Protein AF-A0A2T3HKV3-F1 (afdb_monomer_lite)

Organism: NCBI:txid2126353

Secondary structure (DSSP, 8-state):
-----PPPP-------------GGGTTTSS-SSSPPHHHHHHHHHHTT-GGGHHHHHHHHHHTTTB-TTSPBPS-HHHHHHHHHHHHHHHHHHHHHHHHHHTT-

pLDDT: mean 82.83, std 17.07, range [45.78, 98.12]

Sequence (104 aa):
MRRAKRRPERSAKIAQTRQVKTYAETLGFGYNIPPEPEFVAIYFDQQGCGDQAESFYRHYQKERWKTITGAAIRNWKVLAAEWIFDHRQFLKRQARLSKYQSII

Foldseek 3Di:
DDDDDDDPDPPPPPPPPPPPPDPVNCQLVQQDPPHDLVSLLVLCVVVVNSVCSVVLSVVCVVVSCADPVRHHDGGVVVVVVVVVVVVVVVVVVVVVVVVVVVVD

Radius of gyration: 26.06 Å; chains: 1; bounding box: 86×42×53 Å

Structure (mmCIF, N/CA/C/O backbone):
data_AF-A0A2T3HKV3-F1
#
_entry.id   AF-A0A2T3HKV3-F1
#
loop_
_atom_site.group_PDB
_atom_site.id
_atom_site.type_symbol
_atom_site.label_atom_id
_atom_site.label_alt_id
_atom_site.label_comp_id
_atom_site.label_asym_id
_atom_site.label_entity_id
_atom_site.label_seq_id
_atom_site.pdbx_PDB_ins_code
_atom_site.Cartn_x
_atom_site.Cartn_y
_atom_site.Cartn_z
_atom_site.occupancy
_atom_site.B_iso_or_equiv
_atom_site.auth_seq_id
_atom_site.auth_comp_id
_atom_site.auth_asym_id
_atom_site.auth_atom_id
_atom_site.pdbx_PDB_model_num
ATOM 1 N N . MET A 1 1 ? 70.046 -23.953 -24.808 1.00 45.78 1 MET A N 1
ATOM 2 C CA . MET A 1 1 ? 68.750 -24.147 -25.502 1.00 45.78 1 MET A CA 1
ATOM 3 C C . MET A 1 1 ? 67.653 -24.472 -24.482 1.00 45.78 1 MET A C 1
ATOM 5 O O . MET A 1 1 ? 67.564 -25.613 -24.049 1.00 45.78 1 MET A O 1
ATOM 9 N N . ARG A 1 2 ? 66.856 -23.492 -24.026 1.00 48.41 2 ARG A N 1
ATOM 10 C CA . ARG A 1 2 ? 65.751 -23.712 -23.064 1.00 48.41 2 ARG A CA 1
ATOM 11 C C . ARG A 1 2 ? 64.424 -23.797 -23.829 1.00 48.41 2 ARG A C 1
ATOM 13 O O . ARG A 1 2 ? 64.004 -22.809 -24.418 1.00 48.41 2 ARG A O 1
ATOM 20 N N . ARG A 1 3 ? 63.765 -24.962 -23.840 1.00 58.69 3 ARG A N 1
ATOM 21 C CA . ARG A 1 3 ? 62.397 -25.107 -24.374 1.00 58.69 3 ARG A CA 1
ATOM 22 C C . ARG A 1 3 ? 61.393 -24.676 -23.304 1.00 58.69 3 ARG A C 1
ATOM 24 O O . ARG A 1 3 ? 61.240 -25.358 -22.295 1.00 58.69 3 ARG A O 1
ATOM 31 N N . ALA A 1 4 ? 60.703 -23.562 -23.530 1.00 62.09 4 ALA A N 1
ATOM 32 C CA . ALA A 1 4 ? 59.558 -23.163 -22.719 1.00 62.09 4 ALA A CA 1
ATOM 33 C C . ALA A 1 4 ? 58.344 -24.049 -23.061 1.00 62.09 4 ALA A C 1
ATOM 35 O O . ALA A 1 4 ? 57.935 -24.137 -24.221 1.00 62.09 4 ALA A O 1
ATOM 36 N N . LYS A 1 5 ? 57.770 -24.724 -22.056 1.00 63.81 5 LYS A N 1
ATOM 37 C CA . LYS A 1 5 ? 56.507 -25.468 -22.181 1.00 63.81 5 LYS A CA 1
ATOM 38 C C . LYS A 1 5 ? 55.351 -24.464 -22.247 1.00 63.81 5 LYS A C 1
ATOM 40 O O . LYS A 1 5 ? 55.108 -23.743 -21.283 1.00 63.81 5 LYS A O 1
ATOM 45 N N . ARG A 1 6 ? 54.653 -24.409 -23.386 1.00 60.72 6 ARG A N 1
ATOM 46 C CA . ARG A 1 6 ? 53.428 -23.613 -23.562 1.00 60.72 6 ARG A CA 1
ATOM 47 C C . ARG A 1 6 ? 52.337 -24.164 -22.635 1.00 60.72 6 ARG A C 1
ATOM 49 O O . ARG A 1 6 ? 52.066 -25.362 -22.643 1.00 60.72 6 ARG A O 1
ATOM 56 N N . ARG A 1 7 ? 51.745 -23.293 -21.818 1.00 55.25 7 ARG A N 1
ATOM 57 C CA . ARG A 1 7 ? 50.600 -23.594 -20.946 1.00 55.25 7 ARG A CA 1
ATOM 58 C C . ARG A 1 7 ? 49.359 -23.760 -21.838 1.00 55.25 7 ARG A C 1
ATOM 60 O O . ARG A 1 7 ? 49.138 -22.872 -22.658 1.00 55.25 7 ARG A O 1
ATOM 67 N N . PRO A 1 8 ? 48.567 -24.841 -21.736 1.00 54.50 8 PRO A N 1
ATOM 68 C CA . PRO A 1 8 ? 47.313 -24.915 -22.474 1.00 54.50 8 PRO A CA 1
ATOM 69 C C . PRO A 1 8 ? 46.358 -23.867 -21.895 1.00 54.50 8 PRO A C 1
ATOM 71 O O . PRO A 1 8 ? 46.143 -23.819 -20.679 1.00 54.50 8 PRO A O 1
ATOM 74 N N . GLU A 1 9 ? 45.832 -22.995 -22.753 1.00 58.41 9 GLU A N 1
ATOM 75 C CA . GLU A 1 9 ? 44.749 -22.087 -22.389 1.00 58.41 9 GLU A CA 1
ATOM 76 C C . GLU A 1 9 ? 43.575 -22.921 -21.874 1.00 58.41 9 GLU A C 1
ATOM 78 O O . GLU A 1 9 ? 43.008 -23.750 -22.586 1.00 58.41 9 GLU A O 1
ATOM 83 N N . ARG A 1 10 ? 43.201 -22.710 -20.609 1.00 51.72 10 ARG A N 1
ATOM 84 C CA . ARG A 1 10 ? 41.892 -23.138 -20.125 1.00 51.72 10 ARG A CA 1
ATOM 85 C C . ARG A 1 10 ? 40.873 -22.280 -20.862 1.00 51.72 10 ARG A C 1
ATOM 87 O O . ARG A 1 10 ? 40.635 -21.148 -20.452 1.00 51.72 10 ARG A O 1
ATOM 94 N N . SER A 1 11 ? 40.278 -22.808 -21.930 1.00 57.09 11 SER A N 1
ATOM 95 C CA . SER A 1 11 ? 39.046 -22.253 -22.487 1.00 57.09 11 SER A CA 1
ATOM 96 C C . SER A 1 11 ? 37.983 -22.288 -21.393 1.00 57.09 11 SER A C 1
ATOM 98 O O . SER A 1 11 ? 37.312 -23.298 -21.182 1.00 57.09 11 SER A O 1
ATOM 100 N N . ALA A 1 12 ? 37.854 -21.183 -20.662 1.00 57.16 12 ALA A N 1
ATOM 101 C CA . ALA A 1 12 ? 36.709 -20.928 -19.817 1.00 57.16 12 ALA A CA 1
ATOM 102 C C . ALA A 1 12 ? 35.513 -20.791 -20.757 1.00 57.16 12 ALA A C 1
ATOM 104 O O . ALA A 1 12 ? 35.276 -19.735 -21.340 1.00 57.16 12 ALA A O 1
ATOM 105 N N . LYS A 1 13 ? 34.779 -21.889 -20.958 1.00 55.88 13 LYS A N 1
ATOM 106 C CA . LYS A 1 13 ? 33.437 -21.806 -21.518 1.00 55.88 13 LYS A CA 1
ATOM 107 C C . LYS A 1 13 ? 32.620 -21.007 -20.512 1.00 55.88 13 LYS A C 1
ATOM 109 O O . LYS A 1 13 ? 32.188 -21.544 -19.497 1.00 55.88 13 LYS A O 1
ATOM 114 N N . ILE A 1 14 ? 32.477 -19.709 -20.768 1.00 55.06 14 ILE A N 1
ATOM 115 C CA . ILE A 1 14 ? 31.493 -18.867 -20.102 1.00 55.06 14 ILE A CA 1
ATOM 116 C C . ILE A 1 14 ? 30.153 -19.460 -20.521 1.00 55.06 14 ILE A C 1
ATOM 118 O O . ILE A 1 14 ? 29.652 -19.196 -21.613 1.00 55.06 14 ILE A O 1
ATOM 122 N N . ALA A 1 15 ? 29.632 -20.358 -19.690 1.00 56.31 15 ALA A N 1
ATOM 123 C CA . ALA A 1 15 ? 28.266 -20.816 -19.788 1.00 56.31 15 ALA A CA 1
ATOM 124 C C . ALA A 1 15 ? 27.398 -19.578 -19.571 1.00 56.31 15 ALA A C 1
ATOM 126 O O . ALA A 1 15 ? 27.168 -19.149 -18.444 1.00 56.31 15 ALA A O 1
ATO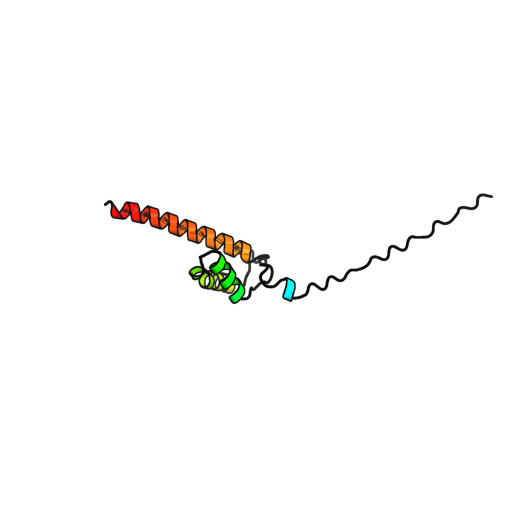M 127 N N . GLN A 1 16 ? 26.982 -18.951 -20.670 1.00 57.56 16 GLN A N 1
ATOM 128 C CA . GLN A 1 16 ? 25.895 -17.993 -20.654 1.00 57.56 16 GLN A CA 1
ATOM 129 C C . GLN A 1 16 ? 24.635 -18.788 -20.318 1.00 57.56 16 GLN A C 1
ATOM 131 O O . GLN A 1 16 ? 23.914 -19.247 -21.202 1.00 57.56 16 GLN A O 1
ATOM 136 N N . THR A 1 17 ? 24.382 -19.001 -19.031 1.00 55.69 17 THR A N 1
ATOM 137 C CA . THR A 1 17 ? 23.063 -19.392 -18.554 1.00 55.69 17 THR A CA 1
ATOM 138 C C . THR A 1 17 ? 22.133 -18.230 -18.882 1.00 55.69 17 THR A C 1
ATOM 140 O O . THR A 1 17 ? 22.010 -17.266 -18.129 1.00 55.69 17 THR A O 1
ATOM 143 N N . ARG A 1 18 ? 21.494 -18.295 -20.055 1.00 58.03 18 ARG A N 1
ATOM 144 C CA . ARG A 1 18 ? 20.273 -17.546 -20.347 1.00 58.03 18 ARG A CA 1
ATOM 145 C C . ARG A 1 18 ? 19.232 -18.033 -19.342 1.00 58.03 18 ARG A C 1
ATOM 147 O O . ARG A 1 18 ? 18.552 -19.025 -19.574 1.00 58.03 18 ARG A O 1
ATOM 154 N N . GLN A 1 19 ? 19.167 -17.365 -18.197 1.00 55.47 19 GLN A N 1
ATOM 155 C CA . GLN A 1 19 ? 18.053 -17.471 -17.265 1.00 55.47 19 GLN A CA 1
ATOM 156 C C . GLN A 1 19 ? 16.828 -16.921 -18.003 1.00 55.47 19 GLN A C 1
ATOM 158 O O . GLN A 1 19 ? 16.588 -15.714 -18.015 1.00 55.47 19 GLN A O 1
ATOM 163 N N . VAL A 1 20 ? 16.093 -17.785 -18.703 1.00 51.78 20 VAL A N 1
ATOM 164 C CA . VAL A 1 20 ? 14.759 -17.450 -19.203 1.00 51.78 20 VAL A CA 1
ATOM 165 C C . VAL A 1 20 ? 13.858 -17.464 -17.976 1.00 51.78 20 VAL A C 1
ATOM 167 O O . VAL A 1 20 ? 13.286 -18.493 -17.636 1.00 51.78 20 VAL A O 1
ATOM 170 N N . LYS A 1 21 ? 13.814 -16.340 -17.253 1.00 51.28 21 LYS A N 1
ATOM 171 C CA . LYS A 1 21 ? 12.907 -16.163 -16.120 1.00 51.28 21 LYS A CA 1
ATOM 172 C C . LYS A 1 21 ? 11.494 -16.227 -16.683 1.00 51.28 21 LYS A C 1
ATOM 174 O O . LYS A 1 21 ? 11.114 -15.383 -17.497 1.00 51.28 21 LYS A O 1
ATOM 179 N N . THR A 1 22 ? 10.769 -17.286 -16.358 1.00 58.38 22 THR A N 1
ATOM 180 C CA . THR A 1 22 ? 9.456 -17.511 -16.959 1.00 58.38 22 THR A CA 1
ATOM 181 C C . THR A 1 22 ? 8.471 -16.509 -16.355 1.00 58.38 22 THR A C 1
ATOM 183 O O . THR A 1 22 ? 8.542 -16.198 -15.168 1.00 58.38 22 THR A O 1
ATOM 186 N N . TYR A 1 23 ? 7.555 -15.960 -17.159 1.00 57.34 23 TYR A N 1
ATOM 187 C CA . TYR A 1 23 ? 6.583 -14.946 -16.712 1.00 57.34 23 TYR A CA 1
ATOM 188 C C . TYR A 1 23 ? 5.788 -15.379 -15.464 1.00 57.34 23 TYR A C 1
ATOM 190 O O . TYR A 1 23 ? 5.425 -14.530 -14.649 1.00 57.34 23 TYR A O 1
ATOM 198 N N . ALA A 1 24 ? 5.596 -16.690 -15.282 1.00 56.94 24 ALA A N 1
ATOM 199 C CA . ALA A 1 24 ? 4.933 -17.296 -14.132 1.00 56.94 24 ALA A CA 1
ATOM 200 C C . ALA A 1 24 ? 5.677 -17.086 -12.797 1.00 56.94 24 ALA A C 1
ATOM 202 O O . ALA A 1 24 ? 5.038 -16.960 -11.758 1.00 56.94 24 ALA A O 1
ATOM 203 N N . GLU A 1 25 ? 7.010 -16.981 -12.809 1.00 58.47 25 GLU A N 1
ATOM 204 C CA . GLU A 1 25 ? 7.838 -16.867 -11.594 1.00 58.47 25 GLU A CA 1
ATOM 205 C C . GLU A 1 25 ? 7.856 -15.456 -10.992 1.00 58.47 25 GLU A C 1
ATOM 207 O O . GLU A 1 25 ? 8.351 -15.258 -9.885 1.00 58.47 25 GLU A O 1
ATOM 212 N N . THR A 1 26 ? 7.349 -14.451 -11.708 1.00 61.00 26 THR A N 1
ATOM 213 C CA . THR A 1 26 ? 7.291 -13.056 -11.230 1.00 61.00 26 THR A CA 1
ATOM 214 C C . THR A 1 26 ? 5.892 -12.610 -10.800 1.00 61.00 26 THR A C 1
ATOM 216 O O . THR A 1 26 ? 5.765 -11.577 -10.132 1.00 61.00 26 THR A O 1
ATOM 219 N N . LEU A 1 27 ? 4.850 -13.382 -11.133 1.00 69.25 27 LEU A N 1
ATOM 220 C CA . LEU A 1 27 ? 3.463 -13.103 -10.742 1.00 69.25 27 LEU A CA 1
ATOM 221 C C . LEU A 1 27 ? 3.309 -13.171 -9.219 1.00 69.25 27 LEU A C 1
ATOM 223 O O . LEU A 1 27 ? 3.905 -14.008 -8.551 1.00 69.25 27 LEU A O 1
ATOM 227 N N . GLY A 1 28 ? 2.575 -12.219 -8.645 1.00 71.25 28 GLY A N 1
ATOM 228 C CA . GLY A 1 28 ? 2.360 -12.148 -7.198 1.00 71.25 28 GLY A CA 1
ATOM 229 C C . GLY A 1 28 ? 3.576 -11.752 -6.338 1.00 71.25 28 GLY A C 1
ATOM 230 O O . GLY A 1 28 ? 3.398 -11.507 -5.148 1.00 71.25 28 GLY A O 1
ATOM 231 N N . PHE A 1 29 ? 4.795 -11.601 -6.874 1.00 83.25 29 PHE A N 1
ATOM 232 C CA . PHE A 1 29 ? 5.989 -11.252 -6.071 1.00 83.25 29 PHE A CA 1
ATOM 233 C C . PHE A 1 29 ? 6.215 -9.751 -5.850 1.00 83.25 29 PHE A C 1
ATOM 235 O O . PHE A 1 29 ? 7.151 -9.364 -5.155 1.00 83.25 29 PHE A O 1
ATOM 242 N N . GLY A 1 30 ? 5.360 -8.889 -6.403 1.00 85.88 30 GLY A N 1
ATOM 243 C CA . GLY A 1 30 ? 5.481 -7.437 -6.232 1.00 85.88 30 GLY A CA 1
ATOM 244 C C . GLY A 1 30 ? 6.172 -6.708 -7.387 1.00 85.88 30 GLY A C 1
ATOM 245 O O . GLY A 1 30 ? 6.018 -5.500 -7.513 1.00 85.88 30 GLY A O 1
ATOM 246 N N . TYR A 1 31 ? 6.901 -7.422 -8.250 1.00 88.25 31 TYR A N 1
ATOM 247 C CA . TYR A 1 31 ? 7.744 -6.815 -9.295 1.00 88.25 31 TYR A CA 1
ATOM 248 C C . TYR A 1 31 ? 7.042 -6.601 -10.642 1.00 88.25 31 TYR A C 1
ATOM 250 O O . TYR A 1 31 ? 7.562 -5.886 -11.495 1.00 88.25 31 TYR A O 1
ATOM 258 N N . ASN A 1 32 ? 5.867 -7.202 -10.838 1.00 88.06 32 ASN A N 1
ATOM 259 C CA . ASN A 1 32 ? 5.056 -6.976 -12.031 1.00 88.06 32 ASN A CA 1
ATOM 260 C C . ASN A 1 32 ? 4.251 -5.694 -11.868 1.00 88.06 32 ASN A C 1
ATOM 262 O O . ASN A 1 32 ? 3.438 -5.584 -10.948 1.00 88.06 32 ASN A O 1
ATOM 266 N N . ILE A 1 33 ? 4.526 -4.726 -12.738 1.00 87.94 33 ILE A N 1
ATOM 267 C CA . ILE A 1 33 ? 3.953 -3.386 -12.685 1.00 87.94 33 ILE A CA 1
ATOM 268 C C . ILE A 1 33 ? 3.468 -3.013 -14.093 1.00 87.94 33 ILE A C 1
ATOM 270 O O . ILE A 1 33 ? 4.280 -3.009 -15.020 1.00 87.94 33 ILE A O 1
ATOM 274 N N . PRO A 1 34 ? 2.176 -2.685 -14.269 1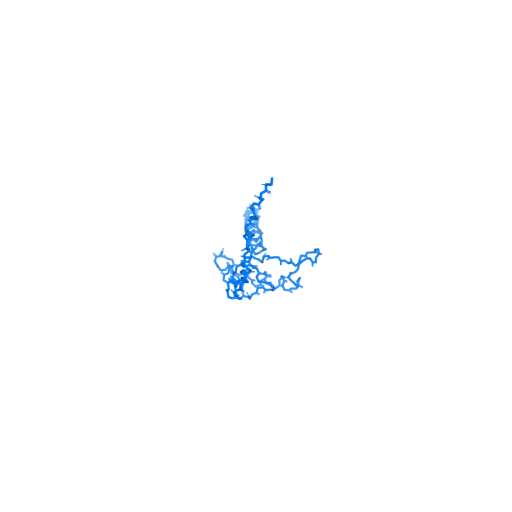.00 88.12 34 PRO A N 1
ATOM 275 C CA . PRO A 1 34 ? 1.118 -2.726 -13.255 1.00 88.12 34 PRO A CA 1
ATOM 276 C C . PRO A 1 34 ? 0.849 -4.161 -12.749 1.00 88.12 34 PRO A C 1
ATOM 278 O O . PRO A 1 34 ? 0.963 -5.108 -13.528 1.00 88.12 34 PRO A O 1
ATOM 281 N N . PRO A 1 35 ? 0.520 -4.350 -11.459 1.00 92.00 35 PRO A N 1
ATOM 282 C CA . PRO A 1 35 ? 0.053 -5.636 -10.965 1.00 92.00 35 PRO A CA 1
ATOM 283 C C . PRO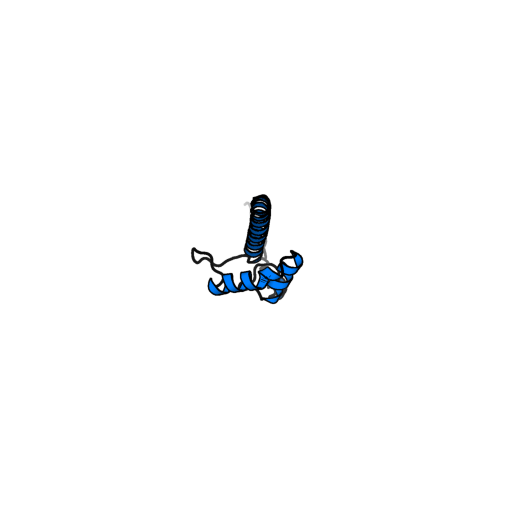 A 1 35 ? -1.330 -5.978 -11.501 1.00 92.00 35 PRO A C 1
ATOM 285 O O . PRO A 1 35 ? -2.109 -5.098 -11.860 1.00 92.00 35 PRO A O 1
ATOM 288 N N . GLU A 1 36 ? -1.658 -7.263 -11.482 1.00 92.38 36 GLU A N 1
ATOM 289 C CA . GLU A 1 36 ? -3.032 -7.707 -11.689 1.00 92.38 36 GLU A CA 1
ATOM 290 C C . GLU A 1 36 ? -3.884 -7.355 -10.455 1.00 92.38 36 GLU A C 1
ATOM 292 O O . GLU A 1 36 ? -3.415 -7.561 -9.327 1.00 92.38 36 GLU A O 1
ATOM 297 N N . PRO A 1 37 ? -5.119 -6.844 -10.633 1.00 93.75 37 PRO A N 1
ATOM 298 C CA . PRO A 1 37 ? -5.998 -6.481 -9.521 1.00 93.75 37 PRO A CA 1
ATOM 299 C C . PRO A 1 37 ? -6.218 -7.622 -8.523 1.00 93.75 37 PRO A C 1
ATOM 301 O O . PRO A 1 37 ? -6.268 -7.380 -7.320 1.00 93.75 37 PRO A O 1
ATOM 304 N N . GLU A 1 38 ? -6.288 -8.864 -9.008 1.00 94.38 38 GLU A N 1
ATOM 305 C CA . GLU A 1 38 ? -6.487 -10.052 -8.176 1.00 94.38 38 GLU A CA 1
ATOM 306 C C . GLU A 1 38 ? -5.332 -10.267 -7.187 1.00 94.38 38 GLU A C 1
ATOM 308 O O . GLU A 1 38 ? -5.566 -10.487 -6.001 1.00 94.38 38 GLU A O 1
ATOM 313 N N . PHE A 1 39 ? -4.074 -10.098 -7.615 1.00 94.69 39 PHE A N 1
ATOM 314 C CA . PHE A 1 39 ? -2.932 -10.208 -6.699 1.00 94.69 39 PHE A CA 1
ATOM 315 C C . PHE A 1 39 ? -2.916 -9.105 -5.642 1.00 94.69 39 PHE A C 1
ATOM 317 O O . PHE A 1 39 ? -2.450 -9.337 -4.524 1.00 94.69 39 PHE A O 1
ATOM 324 N N . VAL A 1 40 ? -3.399 -7.911 -5.989 1.00 95.69 40 VAL A N 1
ATOM 325 C CA . VAL A 1 40 ? -3.548 -6.813 -5.031 1.00 95.69 40 VAL A CA 1
ATOM 326 C C . VAL A 1 40 ? -4.629 -7.162 -4.012 1.00 95.69 40 VAL A C 1
ATOM 328 O O . VAL A 1 40 ? -4.350 -7.097 -2.818 1.00 95.69 40 VAL A O 1
ATOM 331 N N . ALA A 1 41 ? -5.806 -7.609 -4.457 1.00 96.50 41 ALA A N 1
ATOM 332 C CA . ALA A 1 41 ? -6.890 -8.039 -3.575 1.00 96.50 41 ALA A CA 1
ATOM 333 C C . ALA A 1 41 ? -6.427 -9.131 -2.597 1.00 96.50 41 ALA A C 1
ATOM 335 O O . ALA A 1 41 ? -6.489 -8.930 -1.386 1.00 96.50 41 ALA A O 1
ATOM 336 N N . ILE A 1 42 ? -5.818 -10.209 -3.110 1.00 95.81 42 ILE A N 1
ATOM 337 C CA . ILE A 1 42 ? -5.278 -11.305 -2.290 1.00 95.81 42 ILE A CA 1
ATOM 338 C C . ILE A 1 42 ? -4.277 -10.784 -1.249 1.00 95.81 42 ILE A C 1
ATOM 340 O O . ILE A 1 42 ? -4.305 -11.205 -0.093 1.00 95.81 42 ILE A O 1
ATOM 344 N N . TYR A 1 43 ? -3.377 -9.870 -1.630 1.00 96.50 43 TYR A N 1
ATOM 345 C CA . TYR A 1 43 ? -2.392 -9.322 -0.696 1.00 96.50 43 TYR A CA 1
ATOM 346 C C . TYR A 1 43 ? -3.048 -8.525 0.436 1.00 96.50 43 TYR A C 1
ATOM 348 O O . TYR A 1 43 ? -2.678 -8.696 1.595 1.00 96.50 43 TYR A O 1
ATOM 356 N N . PHE A 1 44 ? -4.017 -7.667 0.121 1.00 97.75 44 PHE A N 1
ATOM 357 C CA . PHE A 1 44 ? -4.719 -6.865 1.123 1.00 97.75 44 PHE A CA 1
ATOM 358 C C . PHE A 1 44 ? -5.622 -7.720 2.025 1.00 97.75 44 PHE A C 1
ATOM 360 O O . PHE A 1 44 ? -5.649 -7.487 3.237 1.00 97.75 44 PHE A O 1
ATOM 367 N N . ASP A 1 45 ? -6.267 -8.753 1.481 1.00 97.62 45 ASP A N 1
ATOM 368 C CA . ASP A 1 45 ? -7.045 -9.729 2.253 1.00 97.62 45 ASP A CA 1
ATOM 369 C C . ASP A 1 45 ? -6.165 -10.480 3.257 1.00 97.62 45 ASP A C 1
ATOM 371 O O . ASP A 1 45 ? -6.497 -10.561 4.440 1.00 97.62 45 ASP A O 1
ATOM 375 N N . GLN A 1 46 ? -4.979 -10.937 2.832 1.00 96.94 46 GLN A N 1
ATOM 376 C CA . GLN A 1 46 ? -3.996 -11.577 3.719 1.00 96.94 46 GLN A CA 1
ATOM 377 C C . GLN A 1 46 ? -3.539 -10.667 4.870 1.00 96.94 46 GLN A C 1
ATOM 379 O O . GLN A 1 46 ? -3.114 -11.160 5.914 1.00 96.94 46 GLN A O 1
ATOM 384 N N . GLN A 1 47 ? -3.605 -9.345 4.694 1.00 96.69 47 GLN A N 1
ATOM 385 C CA . GLN A 1 47 ? -3.260 -8.362 5.724 1.00 96.69 47 GLN A CA 1
ATOM 386 C C . GLN A 1 47 ? -4.472 -7.889 6.546 1.00 96.69 47 GLN A C 1
ATOM 388 O O . GLN A 1 47 ? -4.302 -7.064 7.450 1.00 96.69 47 GLN A O 1
ATOM 393 N N . GLY A 1 48 ? -5.680 -8.387 6.261 1.00 96.69 48 GLY A N 1
ATOM 394 C CA . GLY A 1 48 ? -6.916 -7.975 6.929 1.00 96.69 48 GLY A CA 1
ATOM 395 C C . GLY A 1 48 ? -7.365 -6.551 6.579 1.00 96.69 48 GLY A C 1
ATOM 396 O O . GLY A 1 48 ? -7.985 -5.892 7.408 1.00 96.69 48 GLY A O 1
ATOM 397 N N . CYS A 1 49 ? -7.009 -6.053 5.391 1.00 96.88 49 CYS A N 1
ATOM 398 C CA . CYS A 1 49 ? -7.372 -4.719 4.893 1.00 96.88 49 CYS A CA 1
ATOM 399 C C . CYS A 1 49 ? -7.956 -4.788 3.469 1.00 96.88 49 CYS A C 1
ATOM 401 O O . CYS A 1 49 ? -7.648 -3.942 2.631 1.00 96.88 49 CYS A O 1
ATOM 403 N N . GLY A 1 50 ? -8.753 -5.820 3.169 1.00 96.88 50 GLY A N 1
ATOM 404 C CA . GLY A 1 50 ? -9.325 -6.059 1.835 1.00 96.88 50 GLY A CA 1
ATOM 405 C C . GLY A 1 50 ? -10.128 -4.880 1.274 1.00 96.88 50 GLY A C 1
ATOM 406 O O . GLY A 1 50 ? -10.057 -4.577 0.085 1.00 96.88 50 GLY A O 1
ATOM 407 N N . ASP A 1 51 ? -10.799 -4.129 2.147 1.00 96.88 51 ASP A N 1
ATOM 408 C CA . ASP A 1 51 ? -11.551 -2.910 1.829 1.00 96.88 51 ASP A CA 1
ATOM 409 C C . ASP A 1 51 ? -10.682 -1.791 1.220 1.00 96.88 51 ASP A C 1
ATOM 411 O O . ASP A 1 51 ? -11.173 -0.938 0.479 1.00 96.88 51 ASP A O 1
ATOM 415 N N . GLN A 1 52 ? -9.373 -1.802 1.489 1.00 97.94 52 GLN A N 1
ATOM 416 C CA . GLN A 1 52 ? -8.425 -0.814 0.974 1.00 97.94 52 GLN A CA 1
ATOM 417 C C . GLN A 1 52 ? -7.849 -1.172 -0.404 1.00 97.94 52 GLN A C 1
ATOM 419 O O . GLN A 1 52 ? -7.282 -0.297 -1.065 1.00 97.94 52 GLN A O 1
ATOM 424 N N . ALA A 1 53 ? -8.003 -2.419 -0.863 1.00 97.38 53 ALA A N 1
ATOM 425 C CA . ALA A 1 53 ? -7.359 -2.921 -2.077 1.00 97.38 53 ALA A CA 1
ATOM 426 C C . ALA A 1 53 ? -7.754 -2.122 -3.330 1.00 97.38 53 ALA A C 1
ATOM 428 O O . ALA A 1 53 ? -6.895 -1.698 -4.109 1.00 97.38 53 ALA A O 1
ATOM 429 N N . GLU A 1 54 ? -9.055 -1.871 -3.507 1.00 97.56 54 GLU A N 1
ATOM 430 C CA . GLU A 1 54 ? -9.573 -1.136 -4.663 1.00 97.56 54 GLU A CA 1
ATOM 431 C C . GLU A 1 54 ? -9.096 0.324 -4.662 1.00 97.56 54 GLU A C 1
ATOM 433 O O . GLU A 1 54 ? -8.665 0.846 -5.695 1.00 97.56 54 GLU A O 1
ATOM 438 N N . SER A 1 55 ? -9.127 0.972 -3.496 1.00 97.88 55 SER A N 1
ATOM 439 C CA . SER A 1 55 ? -8.677 2.358 -3.326 1.00 97.88 55 SER A CA 1
ATOM 440 C C . SER A 1 55 ? -7.195 2.509 -3.667 1.00 97.88 55 SER A C 1
ATOM 442 O O . SER A 1 55 ? -6.827 3.394 -4.446 1.00 97.88 55 SER A O 1
ATOM 444 N N . PHE A 1 56 ? -6.361 1.602 -3.153 1.00 97.62 56 PHE A N 1
ATOM 445 C CA . PHE A 1 56 ? -4.936 1.539 -3.466 1.00 97.62 56 PHE A CA 1
ATOM 446 C C . PHE A 1 56 ? -4.695 1.358 -4.972 1.00 97.62 56 PHE A C 1
ATOM 448 O O . PHE A 1 56 ? -3.950 2.128 -5.584 1.00 97.62 56 PHE A O 1
ATOM 455 N N . TYR A 1 57 ? -5.356 0.378 -5.598 1.00 97.00 57 TYR A N 1
ATOM 456 C CA . TYR A 1 57 ? -5.157 0.082 -7.017 1.00 97.00 57 TYR A CA 1
ATOM 457 C C . TYR A 1 57 ? -5.556 1.268 -7.904 1.00 97.00 57 TYR A C 1
ATOM 459 O O . TYR A 1 57 ? -4.791 1.683 -8.776 1.00 97.00 57 TYR A O 1
ATOM 467 N N . ARG A 1 58 ? -6.720 1.878 -7.643 1.00 97.31 58 ARG A N 1
ATOM 468 C CA . ARG A 1 58 ? -7.206 3.047 -8.392 1.00 97.31 58 ARG A CA 1
ATOM 469 C C . ARG A 1 58 ? -6.285 4.256 -8.239 1.00 97.31 58 ARG A C 1
ATOM 471 O O . ARG A 1 58 ? -6.109 4.992 -9.211 1.00 97.31 58 ARG A O 1
ATOM 478 N N . HIS A 1 59 ? -5.708 4.469 -7.055 1.00 96.12 59 HIS A N 1
ATOM 479 C CA . HIS A 1 59 ? -4.749 5.547 -6.820 1.00 96.12 59 HIS A CA 1
ATOM 480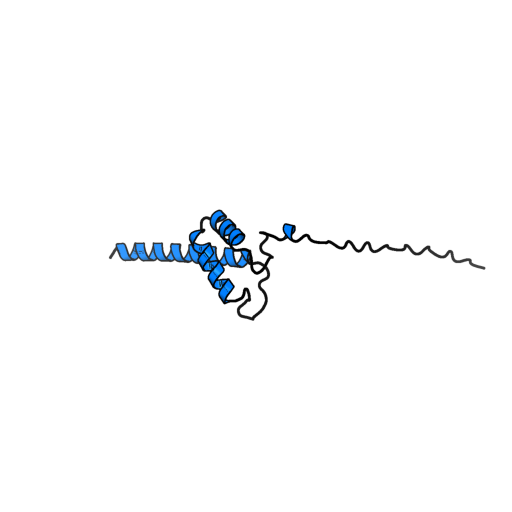 C C . HIS A 1 59 ? -3.522 5.390 -7.730 1.00 96.12 59 HIS A C 1
ATOM 482 O O . HIS A 1 59 ? -3.265 6.249 -8.574 1.00 96.12 59 HIS A O 1
ATOM 488 N N . TYR A 1 60 ? -2.833 4.248 -7.668 1.00 95.25 60 TYR A N 1
ATOM 489 C CA . TYR A 1 60 ? -1.621 4.033 -8.466 1.00 95.25 60 TYR A CA 1
ATOM 490 C C . TYR A 1 60 ? -1.886 3.816 -9.960 1.00 95.25 60 TYR A C 1
ATOM 492 O O . TYR A 1 60 ? -1.026 4.122 -10.788 1.00 95.25 60 TYR A O 1
ATOM 500 N N . GLN A 1 61 ? -3.087 3.371 -10.337 1.00 95.31 61 GLN A N 1
ATOM 501 C CA . GLN A 1 61 ? -3.506 3.335 -11.737 1.00 95.31 61 GLN A CA 1
ATOM 502 C C . GLN A 1 61 ? -3.593 4.746 -12.342 1.00 95.31 61 GLN A C 1
ATOM 504 O O . GLN A 1 61 ? -3.162 4.938 -13.483 1.00 95.31 61 GLN A O 1
ATOM 509 N N . LYS A 1 62 ? -4.110 5.735 -11.596 1.00 95.06 62 LYS A N 1
ATOM 510 C CA . LYS A 1 62 ? -4.144 7.145 -12.032 1.00 95.06 62 LYS A CA 1
ATOM 511 C C . LYS A 1 62 ? -2.736 7.724 -12.164 1.00 95.06 62 LYS A C 1
ATOM 513 O O . LYS A 1 62 ? -2.434 8.335 -13.185 1.00 95.06 62 LYS A O 1
ATOM 518 N N . GLU A 1 63 ? -1.861 7.407 -11.213 1.00 92.44 63 GLU A N 1
ATOM 519 C CA . GLU A 1 63 ? -0.437 7.782 -11.219 1.00 92.44 63 GLU A CA 1
ATOM 520 C C . GLU A 1 63 ? 0.412 6.981 -12.228 1.00 92.44 63 GLU A C 1
ATOM 522 O O . GLU A 1 63 ? 1.637 7.102 -12.278 1.00 92.44 63 GLU A O 1
ATOM 527 N N . ARG A 1 64 ? -0.222 6.134 -13.055 1.00 93.75 64 ARG A N 1
ATOM 528 C CA . ARG A 1 64 ? 0.437 5.299 -14.076 1.00 93.75 64 ARG A CA 1
ATOM 529 C C . ARG A 1 64 ? 1.573 4.441 -13.514 1.00 93.75 64 ARG A C 1
ATOM 531 O O . ARG A 1 64 ? 2.523 4.142 -14.237 1.00 93.75 64 ARG A O 1
ATOM 538 N N . TRP A 1 65 ? 1.467 4.040 -12.248 1.00 93.00 65 TRP A N 1
ATOM 539 C CA . TRP A 1 65 ? 2.476 3.259 -11.535 1.00 93.00 65 TRP A CA 1
ATOM 540 C C . TRP A 1 65 ? 3.888 3.871 -11.591 1.00 93.00 65 TRP A C 1
ATOM 542 O O . TRP A 1 65 ? 4.898 3.165 -11.701 1.00 93.00 65 TRP A O 1
ATOM 552 N N . LYS A 1 66 ? 3.957 5.199 -11.478 1.00 93.06 66 LYS A N 1
ATOM 553 C CA . LYS A 1 66 ? 5.201 5.965 -11.371 1.00 93.06 66 LYS A CA 1
ATOM 554 C C . LYS A 1 66 ? 5.300 6.660 -10.016 1.00 93.06 66 LYS A C 1
ATOM 556 O O . LYS A 1 66 ? 4.303 6.888 -9.340 1.00 93.06 66 LYS A O 1
ATOM 561 N N . THR A 1 67 ? 6.522 6.976 -9.610 1.00 89.94 67 THR A N 1
ATOM 562 C CA . THR A 1 67 ? 6.791 7.859 -8.475 1.00 89.94 67 THR A CA 1
ATOM 563 C C . THR A 1 67 ? 6.477 9.308 -8.848 1.00 89.94 67 THR A C 1
ATOM 565 O O . THR A 1 67 ? 6.386 9.650 -10.026 1.00 89.94 67 THR A O 1
ATOM 568 N N . ILE A 1 68 ? 6.421 10.188 -7.846 1.00 85.88 68 ILE A N 1
ATOM 569 C CA . ILE A 1 68 ? 6.239 11.642 -8.028 1.00 85.88 68 ILE A CA 1
ATOM 570 C C . ILE A 1 68 ? 7.330 12.238 -8.940 1.00 85.88 68 ILE A C 1
ATOM 572 O O . ILE A 1 68 ? 7.075 13.140 -9.729 1.00 85.88 68 ILE A O 1
ATOM 576 N N . THR A 1 69 ? 8.549 11.693 -8.881 1.00 88.25 69 THR A N 1
ATOM 577 C CA . THR A 1 69 ? 9.677 12.077 -9.749 1.00 88.25 69 THR A CA 1
ATOM 578 C C . THR A 1 69 ? 9.588 11.506 -11.171 1.00 88.25 69 THR A C 1
ATOM 580 O O . THR A 1 69 ? 10.472 11.754 -11.987 1.00 88.25 69 THR A O 1
ATOM 583 N N . GLY A 1 70 ? 8.551 10.722 -11.478 1.00 87.88 70 GLY A N 1
ATOM 584 C CA . GLY A 1 70 ? 8.321 10.088 -12.776 1.00 87.88 70 GLY A CA 1
ATOM 585 C C . GLY A 1 70 ? 9.047 8.754 -12.984 1.00 87.88 70 GLY A C 1
ATOM 586 O O . GLY A 1 70 ? 8.921 8.160 -14.058 1.00 87.88 70 GLY A O 1
ATOM 587 N N . ALA A 1 71 ? 9.785 8.257 -11.987 1.00 88.31 71 ALA A N 1
ATOM 588 C CA . ALA A 1 71 ? 10.473 6.973 -12.076 1.00 88.31 71 ALA A CA 1
ATOM 589 C C . ALA A 1 71 ? 9.479 5.806 -11.986 1.00 88.31 71 ALA A C 1
ATOM 591 O O . ALA A 1 71 ? 8.465 5.884 -11.296 1.00 88.31 71 ALA A O 1
ATOM 592 N N . ALA A 1 72 ? 9.771 4.698 -12.667 1.00 87.25 72 ALA A N 1
ATOM 593 C CA . ALA A 1 72 ? 8.956 3.496 -12.547 1.00 87.25 72 ALA A CA 1
ATOM 594 C C . ALA A 1 72 ? 9.060 2.928 -11.125 1.00 87.25 72 ALA A C 1
ATOM 596 O O . ALA A 1 72 ? 10.162 2.753 -10.590 1.00 87.25 72 ALA A O 1
ATOM 597 N N . ILE A 1 73 ? 7.913 2.611 -10.525 1.00 91.44 73 ILE A N 1
ATOM 598 C CA . ILE A 1 73 ? 7.881 1.844 -9.281 1.00 91.44 73 ILE A CA 1
ATOM 599 C C . ILE A 1 73 ? 8.533 0.482 -9.560 1.00 91.44 73 ILE A C 1
ATOM 601 O O . ILE A 1 73 ? 8.392 -0.069 -10.648 1.00 91.44 73 ILE A O 1
ATOM 605 N N . ARG A 1 74 ? 9.290 -0.052 -8.594 1.00 88.69 74 ARG A N 1
ATOM 606 C CA . ARG A 1 74 ? 9.938 -1.373 -8.717 1.00 88.69 74 ARG A CA 1
ATOM 607 C C . ARG A 1 74 ? 9.175 -2.486 -8.020 1.00 88.69 74 ARG A C 1
ATOM 609 O O . ARG A 1 74 ? 9.258 -3.631 -8.445 1.00 88.69 74 ARG A O 1
ATOM 616 N N . ASN A 1 75 ? 8.503 -2.163 -6.918 1.00 92.62 75 ASN A N 1
ATOM 617 C CA . ASN A 1 75 ? 7.773 -3.139 -6.129 1.00 92.62 75 ASN A CA 1
ATOM 618 C C . ASN A 1 75 ? 6.487 -2.526 -5.569 1.00 92.62 75 ASN A C 1
ATOM 620 O O . ASN A 1 75 ? 6.541 -1.674 -4.684 1.00 92.62 75 ASN A O 1
ATOM 624 N N . TRP A 1 76 ? 5.336 -2.978 -6.063 1.00 94.62 76 TRP A N 1
ATOM 625 C CA . TRP A 1 76 ? 4.042 -2.470 -5.609 1.00 94.62 76 TRP A CA 1
ATOM 626 C C . TRP A 1 76 ? 3.678 -2.946 -4.196 1.00 94.62 76 TRP A C 1
ATOM 628 O O . TRP A 1 76 ? 2.936 -2.254 -3.507 1.00 94.62 76 TRP A O 1
ATOM 638 N N . LYS A 1 77 ? 4.222 -4.078 -3.721 1.00 95.62 77 LYS A N 1
ATOM 639 C CA . LYS A 1 77 ? 3.960 -4.577 -2.358 1.00 95.62 77 LYS A CA 1
ATOM 640 C C . LYS A 1 77 ? 4.569 -3.682 -1.284 1.00 95.62 77 LYS A C 1
ATOM 642 O O . LYS A 1 77 ? 4.017 -3.596 -0.196 1.00 95.62 77 LYS A O 1
ATOM 647 N N . VAL A 1 78 ? 5.676 -2.999 -1.588 1.00 95.12 78 VAL A N 1
ATOM 648 C CA . VAL A 1 78 ? 6.264 -2.007 -0.671 1.00 95.12 78 VAL A CA 1
ATOM 649 C C . VAL A 1 78 ? 5.292 -0.845 -0.472 1.00 95.12 78 VAL A C 1
ATOM 651 O O . VAL A 1 78 ? 5.005 -0.478 0.661 1.00 95.12 78 VAL A O 1
ATOM 654 N N . LEU A 1 79 ? 4.715 -0.344 -1.565 1.00 95.50 79 LEU A N 1
ATOM 655 C CA . LEU A 1 79 ? 3.711 0.720 -1.519 1.00 95.50 79 LEU A CA 1
ATOM 656 C C . LEU A 1 79 ? 2.420 0.261 -0.837 1.00 95.50 79 LEU A C 1
ATOM 658 O O . LEU A 1 79 ? 1.826 1.009 -0.072 1.00 95.50 79 LEU A O 1
ATOM 662 N N . ALA A 1 80 ? 1.991 -0.979 -1.081 1.00 96.94 80 ALA A N 1
ATOM 663 C CA . ALA A 1 80 ? 0.827 -1.548 -0.410 1.00 96.94 80 ALA A CA 1
ATOM 664 C C . ALA A 1 80 ? 1.047 -1.663 1.107 1.00 96.94 80 ALA A C 1
ATOM 666 O O . ALA A 1 80 ? 0.154 -1.341 1.886 1.00 96.94 80 ALA A O 1
ATOM 667 N N . ALA A 1 81 ? 2.240 -2.080 1.542 1.00 97.50 81 ALA A N 1
ATOM 668 C CA . ALA A 1 81 ? 2.583 -2.146 2.959 1.00 97.50 81 ALA A CA 1
ATOM 669 C C . ALA A 1 81 ? 2.575 -0.757 3.623 1.00 97.50 81 ALA A C 1
ATOM 671 O O . ALA A 1 81 ? 2.052 -0.617 4.730 1.00 97.50 81 ALA A O 1
ATOM 672 N N . GLU A 1 82 ? 3.106 0.261 2.941 1.00 97.12 82 GLU A N 1
ATOM 673 C CA . GLU A 1 82 ? 3.059 1.660 3.385 1.00 97.12 82 GLU A CA 1
ATOM 674 C C . GLU A 1 82 ? 1.611 2.166 3.489 1.00 97.12 82 GLU A C 1
ATOM 676 O O . GLU A 1 82 ? 1.203 2.650 4.543 1.00 97.12 82 GLU A O 1
ATOM 681 N N . TRP A 1 83 ? 0.787 1.918 2.465 1.00 97.62 83 TRP A N 1
ATOM 682 C CA . TRP A 1 83 ? -0.642 2.250 2.469 1.00 97.62 83 TRP A CA 1
ATOM 683 C C . TRP A 1 83 ? -1.383 1.637 3.664 1.00 97.62 83 TRP A C 1
ATOM 685 O O . TRP A 1 83 ? -2.134 2.314 4.368 1.00 97.62 83 TRP A O 1
ATOM 695 N N . ILE A 1 84 ? -1.169 0.342 3.918 1.00 98.12 84 ILE A N 1
ATOM 696 C CA . ILE A 1 84 ? -1.788 -0.374 5.041 1.00 98.12 84 ILE A CA 1
ATOM 697 C C . ILE A 1 84 ? -1.327 0.217 6.375 1.00 98.12 84 ILE A C 1
ATOM 699 O O . ILE A 1 84 ? -2.131 0.363 7.301 1.00 98.12 84 ILE A O 1
ATOM 703 N N . PHE A 1 85 ? -0.040 0.547 6.497 1.00 97.81 85 PHE A N 1
ATOM 704 C CA . PHE A 1 85 ? 0.486 1.181 7.696 1.00 97.81 85 PHE A CA 1
ATOM 705 C C . PHE A 1 85 ? -0.218 2.514 7.961 1.00 97.81 85 PHE A C 1
ATOM 707 O O . PHE A 1 85 ? -0.763 2.693 9.054 1.00 97.81 85 PHE A O 1
ATOM 714 N N . ASP A 1 86 ? -0.281 3.397 6.968 1.00 97.56 86 ASP A N 1
ATOM 715 C CA . ASP A 1 86 ? -0.911 4.712 7.090 1.00 97.56 86 ASP A CA 1
ATOM 716 C C . ASP A 1 86 ? -2.399 4.609 7.421 1.00 97.56 86 ASP A C 1
ATOM 718 O O . ASP A 1 86 ? -2.876 5.270 8.350 1.00 97.56 86 ASP A O 1
ATOM 722 N N . HIS A 1 87 ? -3.120 3.705 6.753 1.00 97.25 87 HIS A N 1
ATOM 723 C CA . HIS A 1 87 ? -4.526 3.433 7.039 1.00 97.25 87 HIS A CA 1
ATOM 724 C C . HIS A 1 87 ? -4.733 2.998 8.501 1.00 97.25 87 HIS A C 1
ATOM 726 O O . HIS A 1 87 ? -5.568 3.549 9.224 1.00 97.25 87 HIS A O 1
ATOM 732 N N . ARG A 1 88 ? -3.907 2.072 9.003 1.00 96.62 88 ARG A N 1
ATOM 733 C CA . ARG A 1 88 ? -3.961 1.635 10.408 1.00 96.62 88 ARG A CA 1
ATOM 734 C C . ARG A 1 88 ? -3.624 2.767 11.381 1.00 96.62 88 ARG A C 1
ATOM 736 O O . ARG A 1 88 ? -4.236 2.851 12.449 1.00 96.62 88 ARG A O 1
ATOM 743 N N . GLN A 1 89 ? -2.658 3.630 11.059 1.00 97.25 89 GLN A N 1
ATOM 744 C CA . GLN A 1 89 ? -2.335 4.789 11.900 1.00 97.25 89 GLN A CA 1
ATOM 745 C C . GLN A 1 89 ? -3.486 5.792 11.942 1.00 97.25 89 GLN A C 1
ATOM 747 O O . GLN A 1 89 ? -3.797 6.322 13.012 1.00 97.25 89 GLN A O 1
ATOM 752 N N . PHE A 1 90 ? -4.134 6.028 10.805 1.00 96.25 90 PHE A N 1
ATOM 753 C CA . PHE A 1 90 ? -5.299 6.893 10.701 1.00 96.25 90 PHE A CA 1
ATOM 754 C C . PHE A 1 90 ? -6.443 6.402 11.595 1.00 96.25 90 PHE A C 1
ATOM 756 O O . PHE A 1 90 ? -6.904 7.161 12.450 1.00 96.25 90 PHE A O 1
ATOM 763 N N . LEU A 1 91 ? -6.813 5.119 11.506 1.00 95.31 91 LEU A N 1
ATOM 764 C CA . LEU A 1 91 ? -7.851 4.525 12.359 1.00 95.31 91 LEU A CA 1
ATOM 765 C C . LEU A 1 91 ? -7.525 4.665 13.854 1.00 95.31 91 LEU A C 1
ATOM 767 O O . LEU A 1 91 ? -8.373 5.068 14.651 1.00 95.31 91 LEU A O 1
ATOM 771 N N . LYS A 1 92 ? -6.269 4.410 14.251 1.00 95.25 92 LYS A N 1
ATOM 772 C CA . LYS A 1 92 ? -5.823 4.594 15.644 1.00 95.25 9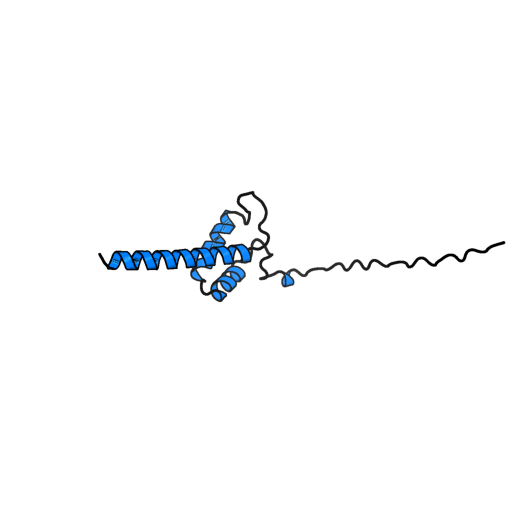2 LYS A CA 1
ATOM 773 C C . LYS A 1 92 ? -5.960 6.042 16.112 1.00 95.25 92 LYS A C 1
ATOM 775 O O . LYS A 1 92 ? -6.330 6.277 17.262 1.00 95.25 92 LYS A O 1
ATOM 780 N N . ARG A 1 93 ? -5.630 7.018 15.261 1.00 95.06 93 ARG A N 1
ATOM 781 C CA . ARG A 1 93 ? -5.784 8.446 15.585 1.00 95.06 93 ARG A CA 1
ATOM 782 C C . ARG A 1 93 ? -7.257 8.820 15.723 1.00 95.06 93 ARG A C 1
ATOM 784 O O . ARG A 1 93 ? -7.607 9.461 16.709 1.00 95.06 93 ARG A O 1
ATOM 791 N N . GLN A 1 94 ? -8.110 8.374 14.803 1.00 94.31 94 GLN A N 1
ATOM 792 C CA . GLN A 1 94 ? -9.550 8.630 14.865 1.00 94.31 94 GLN A CA 1
ATOM 793 C C . GLN A 1 94 ? -10.190 8.052 16.130 1.00 94.31 94 GLN A C 1
ATOM 795 O O . GLN A 1 94 ? -10.917 8.763 16.819 1.00 94.31 94 GLN A O 1
ATOM 800 N N . ALA A 1 95 ? -9.859 6.811 16.495 1.00 93.25 95 ALA A N 1
ATOM 801 C CA . ALA A 1 95 ? -10.370 6.182 17.712 1.00 93.25 95 ALA A CA 1
ATOM 802 C C . ALA A 1 95 ? -9.997 6.970 18.980 1.00 93.25 95 ALA A C 1
ATOM 804 O O . ALA A 1 95 ? -10.814 7.121 19.888 1.00 93.25 95 ALA A O 1
ATOM 805 N N . ARG A 1 96 ? -8.774 7.520 19.039 1.00 92.62 96 ARG A N 1
ATOM 806 C CA . ARG A 1 96 ? -8.352 8.388 20.150 1.00 92.62 96 ARG A CA 1
ATOM 807 C C . ARG A 1 96 ? -9.184 9.666 20.197 1.00 92.62 96 ARG A C 1
ATOM 809 O O . ARG A 1 96 ? -9.694 9.993 21.257 1.00 92.62 96 ARG A O 1
ATOM 816 N N . LEU A 1 97 ? -9.336 10.364 19.070 1.00 92.44 97 LEU A N 1
ATOM 817 C CA . LEU A 1 97 ? -10.099 11.616 19.006 1.00 92.44 97 LEU A CA 1
ATOM 818 C C . LEU A 1 97 ? -11.574 11.413 19.368 1.00 92.44 97 LEU A C 1
ATOM 820 O O . LEU A 1 97 ? -12.108 12.170 20.173 1.00 92.44 97 LEU A O 1
ATOM 824 N N . SER A 1 98 ? -12.201 10.360 18.841 1.00 91.25 98 SER A N 1
ATOM 825 C CA . SER A 1 98 ? -13.589 10.007 19.155 1.00 91.25 98 SER A CA 1
ATOM 826 C C . SER A 1 98 ? -13.783 9.742 20.650 1.00 91.25 98 SER A C 1
ATOM 828 O O . SER A 1 98 ? -14.723 10.267 21.241 1.00 91.25 98 SER A O 1
ATOM 830 N N . LYS A 1 99 ? -12.845 9.027 21.292 1.00 85.25 99 LYS A N 1
ATOM 831 C CA . LYS A 1 99 ? -12.861 8.808 22.746 1.00 85.25 99 LYS A CA 1
ATOM 832 C C . LYS A 1 99 ? -12.828 10.117 23.543 1.00 85.25 99 LYS A C 1
ATOM 834 O O . LYS A 1 99 ? -13.444 10.190 24.598 1.00 85.25 99 LYS A O 1
ATOM 839 N N . TYR A 1 100 ? -12.098 11.132 23.079 1.00 75.38 100 TYR A N 1
ATOM 840 C CA . TYR A 1 100 ? -12.065 12.433 23.755 1.00 75.38 100 TYR A CA 1
ATOM 841 C C . TYR A 1 100 ? -13.349 13.238 23.532 1.00 75.38 100 TYR A C 1
ATOM 843 O O . TYR A 1 100 ? -13.805 13.905 24.454 1.00 75.38 100 TYR A O 1
ATOM 851 N N . GLN A 1 101 ? -13.951 13.155 22.344 1.00 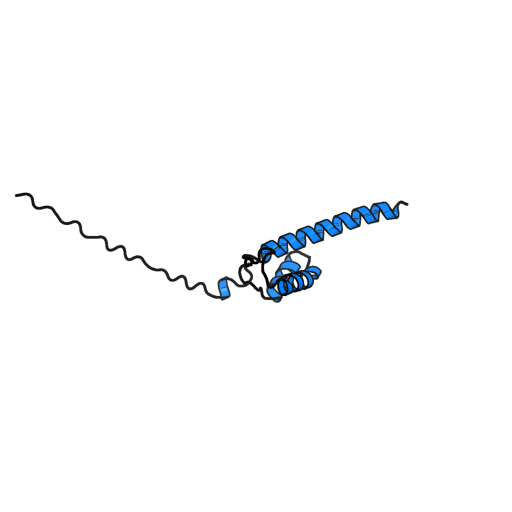72.56 101 GLN A N 1
ATOM 852 C CA . GLN A 1 101 ? -15.201 13.856 22.035 1.00 72.56 101 GLN A CA 1
ATOM 853 C C . GLN A 1 101 ? -16.411 13.296 22.791 1.00 72.56 101 GLN A C 1
ATOM 855 O O . GLN A 1 101 ? -17.314 14.056 23.097 1.00 72.56 101 GLN A O 1
ATOM 860 N N . SER A 1 102 ? -16.430 12.005 23.132 1.00 69.06 102 SER A N 1
ATOM 861 C CA . SER A 1 102 ? -17.539 11.383 23.874 1.00 69.06 102 SER A CA 1
ATOM 862 C C . SER A 1 102 ? -17.554 11.674 25.383 1.00 69.06 102 SER A C 1
ATOM 864 O O . SER A 1 102 ? -18.393 11.128 26.092 1.00 69.06 102 SER A O 1
ATOM 866 N N . ILE A 1 103 ? -16.576 12.425 25.898 1.00 67.56 103 ILE A N 1
ATOM 867 C CA . ILE A 1 103 ? -16.424 12.741 27.333 1.00 67.56 103 ILE A CA 1
ATOM 868 C C . ILE A 1 103 ? -16.881 14.182 27.644 1.00 67.56 103 ILE A C 1
ATOM 870 O O . ILE A 1 103 ? -17.039 14.529 28.813 1.00 67.56 103 ILE A O 1
ATOM 874 N N . ILE A 1 104 ? -17.105 15.004 26.613 1.00 54.31 104 ILE A N 1
ATOM 875 C CA . ILE A 1 104 ? -17.654 16.368 26.702 1.00 54.31 104 ILE A CA 1
ATOM 876 C C . ILE A 1 104 ? -19.159 16.301 26.443 1.00 54.31 104 ILE A C 1
ATOM 878 O O . ILE A 1 104 ? -19.901 16.984 27.180 1.00 54.31 104 ILE A O 1
#